Protein AF-A0A920GWH4-F1 (afdb_monomer)

Solvent-accessible surface area (backbone atoms only — not comparable to full-atom values): 4020 Å² total; per-residue (Å²): 124,64,68,61,57,53,53,53,49,52,55,50,51,52,52,51,64,71,62,50,74,70,71,68,71,74,70,86,81,70,81,67,71,53,64,40,60,14,75,84,80,64,50,74,30,44,50,87,66,37,40,77,54,99,90,44,38,26,74,60,81,87,126

Foldseek 3Di:
DCVVVVVVVVVVVVVVVVPPPPPPPPPPDPPQQPFDAAPPPRDTDRPVQWDDDPNGTHNDDDD

Mean predicted aligned error: 15.04 Å

pLDDT: mean 77.77, std 13.84, range [48.59, 93.81]

Radius of gyration: 26.49 Å; Cα contacts (8 Å, |Δi|>4): 52; chains: 1; bounding box: 63×29×56 Å

Secondary structure (DSSP, 8-state):
-HHHHHHHHHHHHHHHHHHS-------TT-S---EEE-TTT--EEETTTPEEETTEEESS---

Nearest PDB structures (foldseek):
  2gvi-assembly1_A  TM=8.309E-01  e=1.003E+00  Thermoplasma acidophilum
  2d8y-assembly1_A  TM=7.765E-01  e=1.654E+00  Homo sapiens
  4kfz-assembly2_B  TM=7.475E-01  e=6.431E+00  Homo sapiens
  6aqr-assembly1_E  TM=5.237E-01  e=7.419E+00  Saccharomyces cerevisiae S288C

Structure (mmCIF, N/CA/C/O backbone):
data_AF-A0A920GWH4-F1
#
_entry.id   AF-A0A920GWH4-F1
#
loop_
_atom_site.group_PDB
_atom_site.id
_atom_site.type_symbol
_atom_site.label_atom_id
_atom_site.label_alt_id
_atom_site.label_comp_id
_atom_site.label_asym_id
_atom_site.label_entity_id
_atom_site.label_seq_id
_atom_site.pdbx_PDB_ins_code
_atom_site.Cartn_x
_atom_site.Cartn_y
_atom_site.Cartn_z
_atom_site.occupancy
_atom_site.B_iso_or_equiv
_atom_site.auth_seq_id
_atom_site.auth_comp_id
_atom_site.auth_asym_id
_atom_site.auth_atom_id
_atom_site.pdbx_PDB_model_num
ATOM 1 N N . MET A 1 1 ? 31.111 -9.223 -34.238 1.00 73.19 1 MET A N 1
ATOM 2 C CA . MET A 1 1 ? 31.479 -8.516 -32.985 1.00 73.19 1 MET A CA 1
ATOM 3 C C . MET A 1 1 ? 30.372 -7.632 -32.394 1.00 73.19 1 MET A C 1
ATOM 5 O O . MET A 1 1 ? 30.383 -7.402 -31.199 1.00 73.19 1 MET A O 1
ATOM 9 N N . TRP A 1 2 ? 29.384 -7.173 -33.169 1.00 82.19 2 TRP A N 1
ATOM 10 C CA . TRP A 1 2 ? 28.203 -6.434 -32.681 1.00 82.19 2 TRP A CA 1
ATOM 11 C C . TRP A 1 2 ? 27.172 -7.242 -31.866 1.00 82.19 2 TRP A C 1
ATOM 13 O O . TRP A 1 2 ? 26.495 -6.682 -31.011 1.00 82.19 2 TRP A O 1
ATOM 23 N N . GLN A 1 3 ? 27.079 -8.560 -32.071 1.00 85.88 3 GLN A N 1
ATOM 24 C CA . GLN A 1 3 ? 26.130 -9.430 -31.358 1.00 85.88 3 GLN A CA 1
ATOM 25 C C . GLN A 1 3 ? 26.302 -9.383 -29.831 1.00 85.88 3 GLN A C 1
ATOM 27 O O . GLN A 1 3 ? 25.316 -9.423 -29.104 1.00 85.88 3 GLN A O 1
ATOM 32 N N . LEU A 1 4 ? 27.539 -9.233 -29.344 1.00 87.88 4 LEU A N 1
ATOM 33 C CA . LEU A 1 4 ? 27.821 -9.109 -27.911 1.00 87.88 4 LEU A CA 1
ATOM 34 C C . LEU A 1 4 ? 27.302 -7.783 -27.336 1.00 87.88 4 LEU A C 1
ATOM 36 O O . LEU A 1 4 ? 26.787 -7.757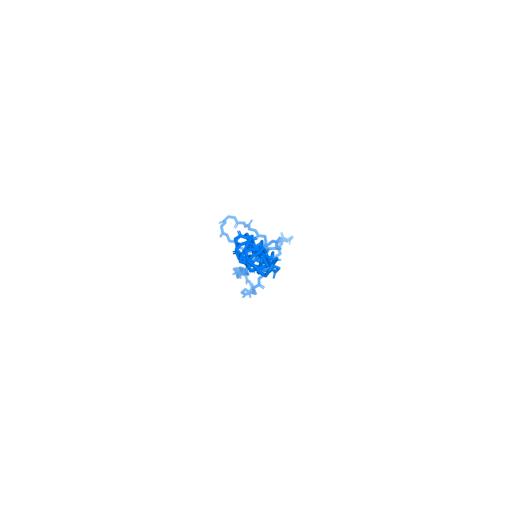 -26.224 1.00 87.88 4 LEU A O 1
ATOM 40 N N . ILE A 1 5 ? 27.374 -6.700 -28.114 1.00 89.12 5 ILE A N 1
ATOM 41 C CA . ILE A 1 5 ? 26.874 -5.375 -27.717 1.00 89.12 5 ILE A CA 1
ATOM 42 C C . ILE A 1 5 ? 25.349 -5.414 -27.579 1.00 89.12 5 ILE A C 1
ATOM 44 O O . ILE A 1 5 ? 24.799 -4.903 -26.605 1.00 89.12 5 ILE A O 1
ATOM 48 N N . ILE A 1 6 ? 24.673 -6.083 -28.518 1.00 90.81 6 ILE A N 1
ATOM 49 C CA . ILE A 1 6 ? 23.218 -6.278 -28.478 1.00 90.81 6 ILE A CA 1
ATOM 50 C C . ILE A 1 6 ? 22.830 -7.102 -27.244 1.00 90.81 6 ILE A C 1
ATOM 52 O O . ILE A 1 6 ? 21.906 -6.727 -26.526 1.00 90.81 6 ILE A O 1
ATOM 56 N N . LEU A 1 7 ? 23.567 -8.179 -26.956 1.00 92.00 7 LEU A N 1
ATOM 57 C CA . LEU A 1 7 ? 23.320 -9.034 -25.795 1.00 92.00 7 LEU A CA 1
ATOM 58 C C . LEU A 1 7 ? 23.401 -8.243 -24.478 1.00 92.00 7 LEU A C 1
ATOM 60 O O . LEU A 1 7 ? 22.494 -8.307 -23.650 1.00 92.00 7 LEU A O 1
ATOM 64 N N . ILE A 1 8 ? 24.465 -7.455 -24.311 1.00 92.88 8 ILE A N 1
ATOM 65 C CA . ILE A 1 8 ? 24.687 -6.628 -23.117 1.00 92.88 8 ILE A CA 1
ATOM 66 C C . ILE A 1 8 ? 23.603 -5.550 -22.995 1.00 92.88 8 ILE A C 1
ATOM 68 O O . ILE A 1 8 ? 23.076 -5.326 -21.904 1.00 92.88 8 ILE A O 1
ATOM 72 N N . GLY A 1 9 ? 23.219 -4.930 -24.115 1.00 92.12 9 GLY A N 1
ATOM 73 C CA . GLY A 1 9 ? 22.141 -3.944 -24.156 1.00 92.12 9 GLY A CA 1
ATOM 74 C C . GLY A 1 9 ? 20.803 -4.511 -23.677 1.00 92.12 9 GLY A C 1
ATOM 75 O O . GLY A 1 9 ? 20.135 -3.891 -22.851 1.00 92.12 9 GLY A O 1
ATOM 76 N N . VAL A 1 10 ? 20.432 -5.716 -24.121 1.00 93.81 10 VAL A N 1
ATOM 77 C CA . VAL A 1 10 ? 19.175 -6.369 -23.708 1.00 93.81 10 VAL A CA 1
ATOM 78 C C . VAL A 1 10 ? 19.165 -6.669 -22.207 1.00 93.81 10 VAL A C 1
ATOM 80 O O . VAL A 1 10 ? 18.168 -6.393 -21.537 1.00 93.81 10 VAL A O 1
ATOM 83 N N . ILE A 1 11 ? 20.273 -7.175 -21.658 1.00 93.81 11 ILE A N 1
ATOM 84 C CA . ILE A 1 11 ? 20.389 -7.481 -20.223 1.00 93.81 11 ILE A CA 1
ATOM 85 C C . ILE A 1 11 ? 20.224 -6.207 -19.383 1.00 93.81 11 ILE A C 1
ATOM 87 O O . ILE A 1 11 ? 19.474 -6.207 -18.404 1.00 93.81 11 ILE A O 1
ATOM 91 N N . LEU A 1 12 ? 20.864 -5.105 -19.789 1.00 92.88 12 LEU A N 1
ATOM 92 C CA . LEU A 1 12 ? 20.735 -3.809 -19.117 1.00 92.88 12 LEU A CA 1
ATOM 93 C C . LEU A 1 12 ? 19.307 -3.260 -19.192 1.00 92.88 12 LEU A C 1
ATOM 95 O O . LEU A 1 12 ? 18.784 -2.795 -18.180 1.00 92.88 12 LEU A O 1
ATOM 99 N N . CYS A 1 13 ? 18.647 -3.361 -20.347 1.00 89.88 13 CYS A N 1
ATOM 100 C CA . CYS A 1 13 ? 17.254 -2.942 -20.495 1.0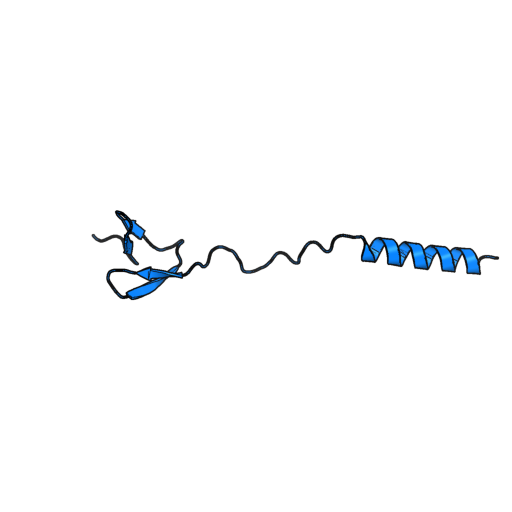0 89.88 13 CYS A CA 1
ATOM 101 C C . CYS A 1 13 ? 16.327 -3.705 -19.537 1.00 89.88 13 CYS A C 1
ATOM 103 O O . CYS A 1 13 ? 15.534 -3.086 -18.828 1.00 89.88 13 CYS A O 1
ATOM 105 N N . ILE A 1 14 ? 16.458 -5.032 -19.456 1.00 91.12 14 ILE A N 1
ATOM 106 C CA . ILE A 1 14 ? 15.663 -5.858 -18.532 1.00 91.12 14 ILE A CA 1
ATOM 107 C C . ILE A 1 14 ? 15.978 -5.495 -17.074 1.00 91.12 14 ILE A C 1
ATOM 109 O O . ILE A 1 14 ? 15.065 -5.367 -16.254 1.00 91.12 14 ILE A O 1
ATOM 113 N N . TYR A 1 15 ? 17.251 -5.275 -16.744 1.00 91.81 15 TYR A N 1
ATOM 114 C CA . TYR A 1 15 ? 17.665 -4.871 -15.401 1.00 91.81 15 TYR A CA 1
ATOM 115 C C . TYR A 1 15 ? 17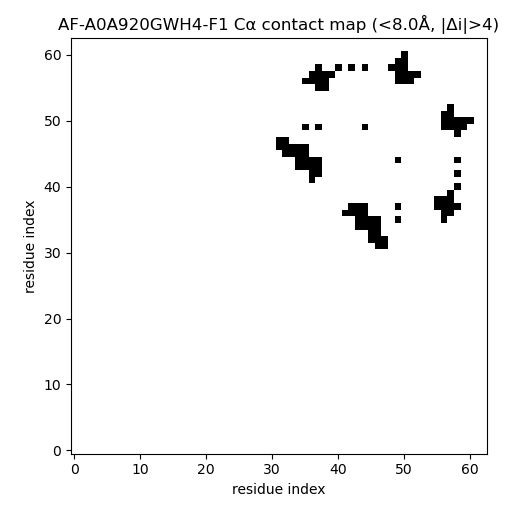.052 -3.525 -14.988 1.00 91.81 15 TYR A C 1
ATOM 117 O O . TYR A 1 15 ? 16.535 -3.388 -13.882 1.00 91.81 15 TYR A O 1
ATOM 125 N N . ILE A 1 16 ? 17.035 -2.541 -15.890 1.00 87.00 16 ILE A N 1
ATOM 126 C CA . ILE A 1 16 ? 16.420 -1.237 -15.624 1.00 87.00 16 ILE A CA 1
ATOM 127 C C . ILE A 1 16 ? 14.907 -1.393 -15.449 1.00 87.00 16 ILE A C 1
ATOM 129 O O . ILE A 1 16 ? 14.368 -0.925 -14.450 1.00 87.00 16 ILE A O 1
ATOM 133 N N . ILE A 1 17 ? 14.222 -2.100 -16.354 1.00 84.12 17 ILE A N 1
ATOM 134 C CA . ILE A 1 17 ? 12.761 -2.285 -16.292 1.00 84.12 17 ILE A CA 1
ATOM 135 C C . ILE A 1 17 ? 12.331 -3.002 -15.005 1.00 84.12 17 ILE A C 1
ATOM 137 O O . ILE A 1 17 ? 11.315 -2.646 -14.412 1.00 84.12 17 ILE A O 1
ATOM 141 N N . THR A 1 18 ? 13.101 -3.994 -14.552 1.00 81.50 18 THR A N 1
ATOM 142 C CA . THR A 1 18 ? 12.805 -4.729 -13.310 1.00 81.50 18 THR A CA 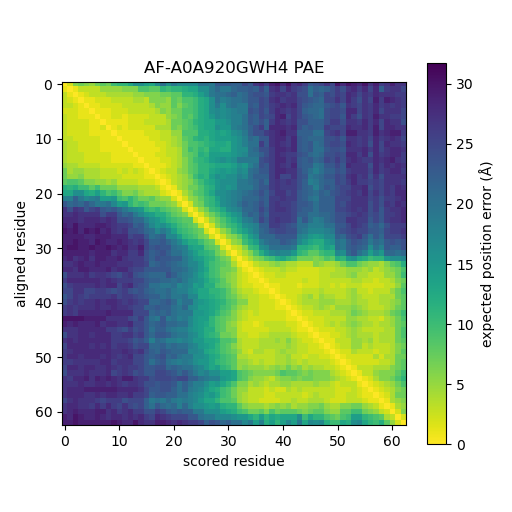1
ATOM 143 C C . THR A 1 18 ? 13.115 -3.922 -12.051 1.00 81.50 18 THR A C 1
ATOM 145 O O . THR A 1 18 ? 12.464 -4.128 -11.027 1.00 81.50 18 THR A O 1
ATOM 148 N N . ARG A 1 19 ? 14.077 -2.994 -12.116 1.00 80.75 19 ARG A N 1
ATOM 149 C CA . ARG A 1 19 ? 14.483 -2.155 -10.982 1.00 80.75 19 ARG A CA 1
ATOM 150 C C . ARG A 1 19 ? 13.711 -0.846 -10.879 1.00 80.75 19 ARG A C 1
ATOM 152 O O . ARG A 1 19 ? 13.741 -0.232 -9.814 1.00 80.75 19 ARG A O 1
ATOM 159 N N . ILE A 1 20 ? 13.022 -0.411 -11.936 1.00 78.50 20 ILE A N 1
ATOM 160 C CA . ILE A 1 20 ? 12.060 0.685 -11.822 1.00 78.50 20 ILE A CA 1
ATOM 161 C C . ILE A 1 20 ? 11.053 0.246 -10.756 1.00 78.50 20 ILE A C 1
ATOM 163 O O . ILE A 1 20 ? 10.340 -0.739 -10.979 1.00 78.50 20 ILE A O 1
ATOM 167 N N . PRO A 1 21 ? 10.998 0.923 -9.589 1.00 66.81 21 PRO A N 1
ATOM 168 C CA . PRO A 1 21 ? 9.968 0.633 -8.619 1.00 66.81 21 PRO A CA 1
ATOM 169 C C . PRO A 1 21 ? 8.672 0.849 -9.375 1.00 66.81 21 PRO A C 1
ATOM 171 O O . PRO A 1 21 ? 8.399 1.958 -9.845 1.00 66.81 21 PRO A O 1
ATOM 174 N N . LYS A 1 22 ? 7.903 -0.228 -9.567 1.00 63.50 22 LYS A N 1
ATOM 175 C CA . LYS A 1 22 ? 6.517 -0.094 -9.990 1.00 63.50 22 LYS A CA 1
ATOM 176 C C . LYS A 1 22 ? 5.963 0.889 -8.977 1.00 63.50 22 LYS A C 1
ATOM 178 O O . LYS A 1 22 ? 5.870 0.520 -7.807 1.00 63.50 22 LYS A O 1
ATOM 183 N N . LYS A 1 23 ? 5.694 2.144 -9.384 1.00 54.59 23 LYS A N 1
ATOM 184 C CA . LYS A 1 23 ? 4.818 3.016 -8.605 1.00 54.59 23 LYS A CA 1
ATOM 185 C C . LYS A 1 23 ? 3.663 2.088 -8.323 1.00 54.59 23 LYS A C 1
ATOM 187 O O . LYS A 1 23 ? 3.070 1.593 -9.291 1.00 54.59 23 LYS A O 1
ATOM 192 N N . SER A 1 24 ? 3.497 1.700 -7.052 1.00 53.28 24 SER A N 1
ATOM 193 C CA . SER A 1 24 ? 2.357 0.892 -6.657 1.00 53.28 24 SER A CA 1
ATOM 194 C C . SER A 1 24 ? 1.220 1.578 -7.371 1.00 53.28 24 SER A C 1
ATOM 196 O O . SER A 1 24 ? 1.134 2.812 -7.317 1.00 53.28 24 SER A O 1
ATOM 198 N N . LYS A 1 25 ? 0.513 0.827 -8.230 1.00 52.12 25 LYS A N 1
ATOM 199 C CA . LYS A 1 25 ? -0.679 1.359 -8.877 1.00 52.12 25 LYS A CA 1
ATOM 200 C C . LYS A 1 25 ? -1.358 2.110 -7.760 1.00 52.12 25 LYS A C 1
ATOM 202 O O . LYS A 1 25 ? -1.591 1.476 -6.728 1.00 52.12 25 LYS A O 1
ATOM 207 N N . TYR A 1 26 ? -1.464 3.436 -7.902 1.00 49.66 26 TYR A N 1
ATOM 208 C CA . TYR A 1 26 ? -2.150 4.266 -6.931 1.00 49.66 26 TYR A CA 1
ATOM 209 C C . TYR A 1 26 ? -3.353 3.435 -6.551 1.00 49.66 26 TYR A C 1
ATOM 211 O O . TYR A 1 26 ? -4.083 3.011 -7.455 1.00 49.66 26 TYR A O 1
ATOM 219 N N . SER A 1 27 ? -3.406 3.024 -5.284 1.00 48.59 27 SER A N 1
ATOM 220 C CA . SER A 1 27 ? -4.494 2.208 -4.791 1.00 48.59 27 SER A CA 1
ATOM 221 C C . SER A 1 27 ? -5.702 3.120 -4.891 1.00 48.59 27 SER A C 1
ATOM 223 O O . SER A 1 27 ? -5.996 3.884 -3.980 1.00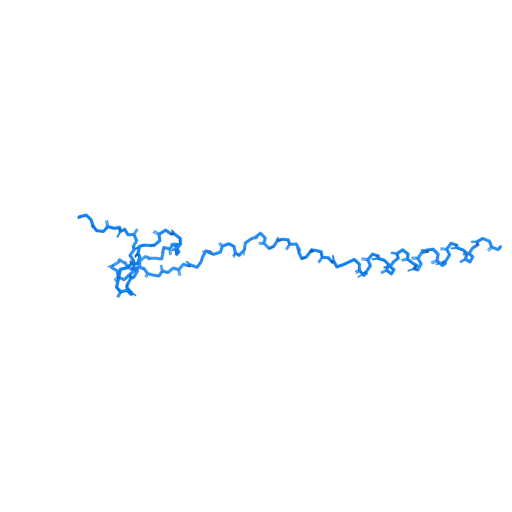 48.59 27 SER A O 1
ATOM 225 N N . LEU A 1 28 ? -6.309 3.144 -6.074 1.00 54.22 28 LEU A N 1
ATOM 226 C CA . LEU A 1 28 ? -7.629 3.664 -6.335 1.00 54.22 28 LEU A CA 1
ATOM 227 C C . LEU A 1 28 ? -8.523 2.816 -5.441 1.00 54.22 28 LEU A C 1
ATOM 229 O O . LEU A 1 28 ? -8.865 1.693 -5.800 1.00 54.22 28 LEU A O 1
ATOM 233 N N . GLY A 1 29 ? -8.789 3.316 -4.237 1.00 49.31 29 GLY A N 1
ATOM 234 C CA . GLY A 1 29 ? -9.627 2.638 -3.257 1.00 49.31 29 GLY A CA 1
ATOM 235 C C . GLY A 1 29 ? -8.934 2.282 -1.947 1.00 49.31 29 GLY A C 1
ATOM 236 O O . GLY A 1 29 ? -9.036 1.154 -1.484 1.00 49.31 29 GLY A O 1
ATOM 237 N N . SER A 1 30 ? -8.268 3.233 -1.299 1.00 48.91 30 SER A N 1
ATOM 238 C CA . SER A 1 30 ? -8.294 3.258 0.171 1.00 48.91 30 SER A CA 1
ATOM 239 C C . SER A 1 30 ? -8.443 4.679 0.702 1.00 48.91 30 SER A C 1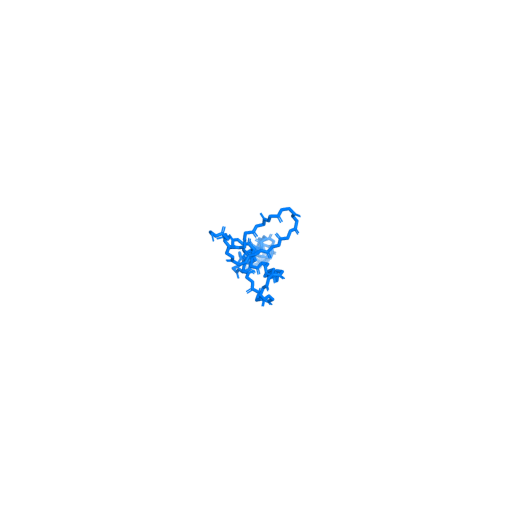
ATOM 241 O O . SER A 1 30 ? -7.945 4.994 1.782 1.00 48.91 30 SER A O 1
ATOM 243 N N . ASP A 1 31 ? -9.125 5.545 -0.051 1.00 53.47 31 ASP A N 1
ATOM 244 C CA . ASP A 1 31 ? -9.669 6.769 0.521 1.00 53.47 31 ASP A CA 1
ATOM 245 C C . ASP A 1 31 ? -10.771 6.358 1.493 1.00 53.47 31 ASP A C 1
ATOM 247 O O . ASP A 1 31 ? -11.924 6.207 1.112 1.00 53.47 31 ASP A O 1
ATOM 251 N N . ASN A 1 32 ? -10.361 6.073 2.729 1.00 55.88 32 ASN A N 1
ATOM 252 C CA . ASN A 1 32 ? -11.082 6.325 3.973 1.00 55.88 32 ASN A CA 1
ATOM 253 C C . ASN A 1 32 ? -12.597 6.039 3.972 1.00 55.88 32 ASN A C 1
ATOM 255 O O . ASN A 1 32 ? -13.343 6.716 4.673 1.00 55.88 32 ASN A O 1
ATOM 259 N N . TYR A 1 33 ? -13.069 5.017 3.256 1.00 61.97 33 TYR A N 1
ATOM 260 C CA . TYR A 1 33 ? -14.459 4.563 3.327 1.00 61.97 33 TYR A CA 1
ATOM 261 C C . TYR A 1 33 ? -14.669 3.676 4.562 1.00 61.97 33 TYR A C 1
ATOM 263 O O . TYR A 1 33 ? -15.430 2.715 4.536 1.00 61.97 33 TYR A O 1
ATOM 271 N N . GLU A 1 34 ? -13.981 3.970 5.670 1.00 75.94 34 GLU A N 1
ATOM 272 C CA . GLU A 1 34 ? -14.280 3.320 6.940 1.00 75.94 34 GLU A CA 1
ATOM 273 C C . GLU A 1 34 ? -15.758 3.571 7.241 1.00 75.94 34 GLU A C 1
ATOM 275 O O . GLU A 1 34 ? -16.180 4.698 7.494 1.00 75.94 34 GLU A O 1
ATOM 280 N N . MET A 1 3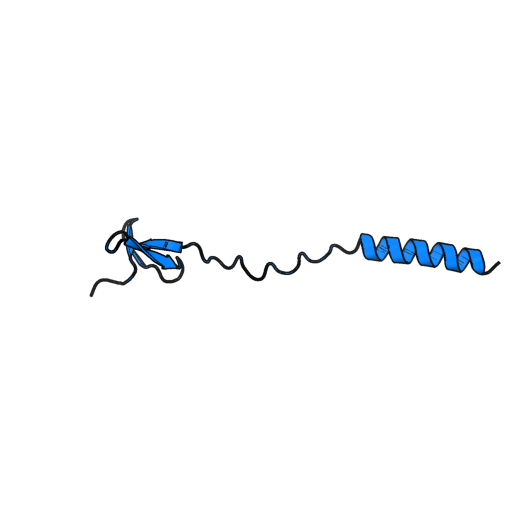5 ? -16.570 2.524 7.123 1.00 81.25 35 MET A N 1
ATOM 281 C CA . MET A 1 35 ? -17.981 2.593 7.454 1.00 81.25 35 MET A CA 1
ATOM 282 C C . MET A 1 35 ? -18.106 2.419 8.958 1.00 81.25 35 MET A C 1
ATOM 284 O O . MET A 1 35 ? -17.695 1.396 9.507 1.00 81.25 35 MET A O 1
ATOM 288 N N . ILE A 1 36 ? -18.685 3.409 9.621 1.00 83.69 36 ILE A N 1
ATOM 289 C CA . ILE A 1 36 ? -18.969 3.371 11.049 1.00 83.69 36 ILE A CA 1
ATOM 290 C C . ILE A 1 36 ? -20.469 3.192 11.261 1.00 83.69 36 ILE A C 1
ATOM 292 O O . ILE A 1 36 ? -21.295 3.713 10.513 1.00 83.69 36 ILE A O 1
ATOM 296 N N . LYS A 1 37 ? -20.838 2.407 12.269 1.00 86.00 37 LYS A N 1
ATOM 297 C CA . LYS A 1 37 ? -22.240 2.172 12.601 1.00 86.00 37 LYS A CA 1
ATOM 298 C C . LYS A 1 37 ? -22.775 3.351 13.406 1.00 86.00 37 LYS A C 1
ATOM 300 O O . LYS A 1 37 ? -22.164 3.752 14.390 1.00 86.00 37 LYS A O 1
ATOM 305 N N . CYS A 1 38 ? -23.920 3.886 13.000 1.00 87.62 38 CYS A N 1
ATOM 306 C CA . CYS A 1 38 ? -24.633 4.894 13.772 1.00 87.62 38 CYS A CA 1
ATOM 307 C C . CYS A 1 38 ? -25.208 4.276 15.056 1.00 87.62 38 CYS A C 1
ATOM 309 O O . CYS A 1 38 ? -25.972 3.311 14.985 1.00 87.62 38 CYS A O 1
ATOM 311 N N . ASP A 1 39 ? -24.921 4.871 16.213 1.00 86.31 39 ASP A N 1
ATOM 312 C CA . ASP A 1 39 ? -25.404 4.400 17.518 1.00 86.31 39 ASP A CA 1
ATOM 313 C C . ASP A 1 39 ? -26.929 4.546 17.681 1.00 86.31 39 ASP A C 1
ATOM 315 O O . ASP A 1 39 ? -27.552 3.825 18.456 1.00 86.31 39 ASP A O 1
ATOM 319 N N . LYS A 1 40 ? -27.559 5.463 16.932 1.00 85.75 40 LYS A N 1
ATOM 320 C CA . LYS A 1 40 ? -29.005 5.740 17.028 1.00 85.75 40 LYS A CA 1
ATOM 321 C C . LYS A 1 40 ? -29.863 4.817 16.160 1.00 85.75 40 LYS A C 1
ATOM 323 O O . LYS A 1 40 ? -30.895 4.343 16.620 1.00 85.75 40 LYS A O 1
ATOM 328 N N . CYS A 1 41 ? -29.499 4.632 14.891 1.00 85.50 41 CYS A N 1
ATOM 329 C CA . CYS A 1 41 ? -30.316 3.892 13.917 1.0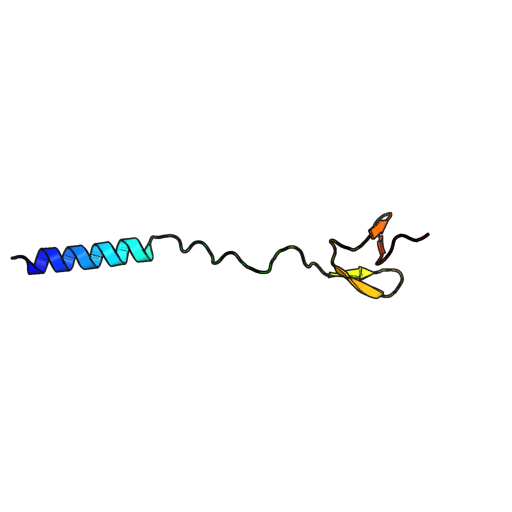0 85.50 41 CYS A CA 1
ATOM 330 C C . CYS A 1 41 ? -29.688 2.567 13.472 1.00 85.50 41 CYS A C 1
ATOM 332 O O . CYS A 1 41 ? -30.340 1.782 12.791 1.00 85.50 41 CYS A O 1
ATOM 334 N N . GLY A 1 42 ? -28.428 2.310 13.832 1.00 83.31 42 GLY A N 1
ATOM 335 C CA . GLY A 1 42 ? -27.712 1.097 13.448 1.00 83.31 42 GLY A CA 1
ATOM 336 C C . GLY A 1 42 ? -27.303 1.028 11.975 1.00 83.31 42 GLY A C 1
ATOM 337 O O . GLY A 1 42 ? -26.758 0.005 11.568 1.00 83.31 42 GLY A O 1
ATOM 338 N N . VAL A 1 43 ? -27.543 2.085 11.194 1.00 86.38 43 VAL A N 1
ATOM 339 C CA . VAL A 1 43 ? -27.140 2.184 9.785 1.00 86.38 43 VAL A CA 1
ATOM 340 C C . VAL A 1 43 ? -25.637 2.436 9.700 1.00 86.38 43 VAL A C 1
ATOM 342 O O . VAL A 1 43 ? -25.092 3.241 10.457 1.00 86.38 43 VAL A O 1
ATOM 345 N N . ASN A 1 44 ? -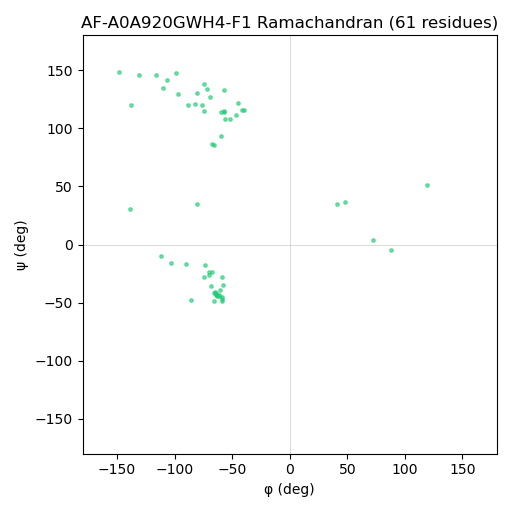24.969 1.757 8.771 1.00 85.56 44 ASN A N 1
ATOM 346 C CA . ASN A 1 44 ? -23.574 2.022 8.449 1.00 85.56 44 ASN A CA 1
ATOM 347 C C . ASN A 1 44 ? -23.474 3.293 7.606 1.00 85.56 44 ASN A C 1
ATOM 349 O O . ASN A 1 44 ? -24.035 3.359 6.514 1.00 85.56 44 ASN A O 1
ATOM 353 N N . VAL A 1 45 ? -22.745 4.278 8.117 1.00 85.50 45 VAL A N 1
ATOM 354 C CA . VAL A 1 45 ? -22.465 5.540 7.438 1.00 85.50 45 VAL A CA 1
ATOM 355 C C . VAL A 1 45 ? -20.969 5.682 7.176 1.00 85.50 45 VAL A C 1
ATOM 357 O O . VAL A 1 45 ? -20.154 5.229 7.986 1.00 85.50 45 VAL A O 1
ATOM 360 N N . PRO A 1 46 ? -20.582 6.302 6.056 1.00 85.62 46 PRO A N 1
ATOM 361 C CA . PRO A 1 46 ? -19.193 6.658 5.806 1.00 85.62 46 PRO A CA 1
ATOM 362 C C . PRO A 1 46 ? -18.645 7.552 6.932 1.00 85.62 46 PRO A C 1
ATOM 364 O O . PRO A 1 46 ? -19.292 8.521 7.327 1.00 85.62 46 PRO A O 1
ATOM 367 N N . LYS A 1 47 ? -17.452 7.262 7.467 1.00 81.69 47 LYS A N 1
ATOM 368 C CA . LYS A 1 47 ? -16.840 8.041 8.566 1.00 81.69 47 LYS A CA 1
ATOM 369 C C . LYS A 1 47 ? -16.634 9.523 8.226 1.00 81.69 47 LYS A C 1
ATOM 371 O O . LYS A 1 47 ? -16.650 10.348 9.131 1.00 81.69 47 LYS A O 1
ATOM 376 N N . ASN A 1 48 ? -16.458 9.863 6.949 1.00 80.94 48 ASN A N 1
ATOM 377 C CA . ASN A 1 48 ? -16.384 11.248 6.465 1.00 80.94 48 ASN A CA 1
ATOM 378 C C . ASN A 1 48 ? -17.736 11.990 6.524 1.00 80.94 48 ASN A C 1
ATOM 380 O O . ASN A 1 48 ? -17.742 13.215 6.590 1.00 80.94 48 ASN A O 1
ATOM 384 N N . GLU A 1 49 ? -18.856 11.268 6.509 1.00 79.12 49 GLU A N 1
ATOM 385 C CA . GLU A 1 49 ? -20.220 11.813 6.580 1.00 79.12 49 GLU A CA 1
ATOM 386 C C . GLU A 1 49 ? -20.844 11.651 7.978 1.00 79.12 49 GLU A C 1
ATOM 388 O O . GLU A 1 49 ? -21.827 12.313 8.309 1.00 79.12 49 GLU A O 1
ATOM 393 N N . ALA A 1 50 ? -20.267 10.796 8.826 1.00 82.62 50 ALA A N 1
ATOM 394 C CA . ALA A 1 50 ? -20.735 10.559 10.183 1.00 82.62 50 ALA A CA 1
ATOM 395 C C . ALA A 1 50 ? -20.439 11.749 11.113 1.00 82.62 50 ALA A C 1
ATOM 397 O O . ALA A 1 50 ? -19.322 12.262 11.196 1.00 82.62 50 ALA A O 1
ATOM 398 N N . TYR A 1 51 ? -21.437 12.145 11.899 1.00 84.44 51 TYR A N 1
ATOM 399 C CA . TYR A 1 51 ? -21.303 13.142 12.954 1.00 84.44 51 TYR A CA 1
ATOM 400 C C . TYR A 1 51 ? -20.890 12.470 14.269 1.00 84.44 51 TYR A C 1
ATOM 402 O O . TYR A 1 51 ? -21.612 11.620 14.789 1.00 84.44 51 TYR A O 1
ATOM 410 N N . GLN A 1 52 ? -19.742 12.853 14.829 1.00 83.25 52 GLN A N 1
ATOM 411 C CA . GLN A 1 52 ? -19.273 12.347 16.120 1.00 83.25 52 GLN A CA 1
ATOM 412 C C . GLN A 1 52 ? -19.636 13.321 17.249 1.00 83.25 52 GLN A C 1
ATOM 414 O O . GLN A 1 52 ? -19.348 14.514 17.165 1.00 83.25 52 GLN A O 1
ATOM 419 N N . ASN A 1 53 ? -20.251 12.812 18.316 1.00 80.56 53 ASN A N 1
ATOM 420 C CA . ASN A 1 53 ? -20.602 13.584 19.505 1.00 80.56 53 ASN A CA 1
ATOM 421 C C . ASN A 1 53 ? -20.291 12.774 20.769 1.00 80.56 53 ASN A C 1
ATOM 423 O O . ASN A 1 53 ? -20.833 11.685 20.944 1.00 80.56 53 ASN A O 1
ATOM 427 N N . ASN A 1 54 ? -19.414 13.298 21.634 1.00 78.81 54 ASN A N 1
ATOM 428 C CA . ASN A 1 54 ? -19.000 12.679 22.903 1.00 78.81 54 ASN A CA 1
ATOM 429 C C . ASN A 1 54 ? -18.611 11.188 22.802 1.00 78.81 54 ASN A C 1
ATOM 431 O O . ASN A 1 54 ? -18.885 10.405 23.706 1.00 78.81 54 ASN A O 1
ATOM 435 N N . GLY A 1 55 ? -17.971 10.790 21.698 1.00 81.44 55 GLY A N 1
ATOM 436 C CA . GLY A 1 55 ? -17.535 9.408 21.461 1.00 81.44 55 GLY A CA 1
ATOM 437 C C . GLY A 1 55 ? -18.573 8.498 20.795 1.00 81.44 55 GLY A C 1
ATOM 438 O O . GLY A 1 55 ? -18.227 7.378 20.435 1.00 81.44 55 GLY A O 1
ATOM 439 N N . SER A 1 56 ? -19.797 8.977 20.565 1.00 83.62 56 SER A N 1
ATOM 440 C CA . SER A 1 56 ? -20.818 8.281 19.772 1.00 83.62 56 SER A CA 1
ATOM 441 C C . SER A 1 56 ? -20.874 8.810 18.339 1.00 83.62 56 SER A C 1
ATOM 443 O O . SER A 1 56 ? -20.639 9.999 18.097 1.00 83.62 56 SER A O 1
ATOM 445 N N . CYS A 1 57 ? -21.205 7.938 17.388 1.00 86.12 57 CYS A N 1
ATOM 446 C CA . CYS A 1 57 ? -21.301 8.267 15.967 1.00 86.12 57 CYS A CA 1
ATOM 447 C C . CYS A 1 57 ? -22.751 8.241 15.479 1.00 86.12 57 CYS A C 1
ATOM 449 O O . CYS A 1 57 ? -23.514 7.315 15.752 1.00 86.12 57 CYS A O 1
ATOM 451 N N . PHE A 1 58 ? -23.123 9.266 14.715 1.00 86.06 58 PHE A N 1
ATOM 452 C CA . PHE A 1 58 ? -24.481 9.493 14.239 1.00 86.06 58 PHE A CA 1
ATOM 453 C C . PHE A 1 58 ? -24.502 9.770 12.738 1.00 86.06 58 PHE A C 1
ATOM 455 O O . PHE A 1 58 ? -23.605 10.408 12.199 1.00 86.06 58 PHE A O 1
ATOM 462 N N . CYS A 1 59 ? -25.555 9.315 12.064 1.00 85.56 59 CYS A N 1
ATOM 463 C CA . CYS A 1 59 ? -25.774 9.579 10.642 1.00 85.56 59 CYS A CA 1
ATOM 464 C C . CYS A 1 59 ? -26.216 11.022 10.349 1.00 85.56 59 CYS A C 1
ATOM 466 O O . CYS A 1 59 ? -26.126 11.457 9.212 1.00 85.56 59 CYS A O 1
ATOM 468 N N . GLU A 1 60 ? -26.691 11.765 11.355 1.00 80.75 60 GLU A N 1
ATOM 469 C CA . GLU A 1 60 ? -27.194 13.132 11.199 1.00 80.75 60 GLU A CA 1
ATOM 470 C C . GLU A 1 60 ? -26.937 13.961 12.466 1.00 80.75 60 GLU A C 1
ATOM 472 O O . GLU A 1 60 ? -26.970 13.443 13.590 1.00 80.75 60 GLU A O 1
ATOM 477 N N . ARG A 1 61 ? -26.729 15.273 12.295 1.00 72.62 61 ARG A N 1
ATOM 478 C CA . ARG A 1 61 ? -26.714 16.233 13.406 1.00 72.62 61 ARG A CA 1
ATOM 479 C C . ARG A 1 61 ? -28.161 16.452 13.852 1.00 72.62 61 ARG A C 1
ATOM 481 O O . ARG A 1 61 ? -28.973 16.962 13.091 1.00 72.62 61 ARG A O 1
ATOM 488 N N . LYS A 1 62 ? -28.481 16.039 15.078 1.00 61.31 62 LYS A N 1
ATOM 489 C CA . LYS A 1 62 ? -29.810 16.211 15.682 1.00 61.31 62 LYS A CA 1
ATOM 490 C C . LYS A 1 62 ? -30.137 17.716 15.737 1.00 61.31 62 LYS A C 1
ATOM 492 O O . LYS A 1 62 ? -29.425 18.442 16.427 1.00 61.31 62 LYS A O 1
ATOM 497 N N . ASN A 1 63 ? -31.145 18.157 14.982 1.00 48.62 63 ASN A N 1
ATOM 498 C CA . ASN A 1 63 ? -31.791 19.466 15.125 1.00 48.62 63 ASN A CA 1
ATOM 499 C C . ASN A 1 63 ? -32.961 19.346 16.102 1.00 48.62 63 ASN A C 1
ATOM 501 O O . ASN A 1 63 ? -33.685 18.328 15.999 1.00 48.62 63 ASN A O 1
#

Sequence (63 aa):
MWQLIILIGVILCIYIITRIPKKSKYSLGSDNYEMIKCDKCGVNVPKNEAYQNNGSCFCERKN